Protein AF-A0A8J5MLQ0-F1 (afdb_monomer_lite)

Secondary structure (DSSP, 8-state):
------HHHHHHHHHHH-----HHHHHHHHHHHHHHHHHHHHHTTSS------------HHHHHHHHHHHHHHHHHHHHH-S-HHHHHHHHHHHIIIIIHHHHH-

Structure (mmCIF, N/CA/C/O backbone):
data_AF-A0A8J5MLQ0-F1
#
_entry.id   AF-A0A8J5MLQ0-F1
#
loop_
_atom_site.group_PDB
_atom_site.id
_atom_site.type_symbol
_atom_site.label_atom_id
_atom_site.label_alt_id
_atom_site.label_comp_id
_atom_site.label_asym_id
_atom_site.label_entity_id
_atom_site.label_seq_id
_atom_site.pdbx_PDB_ins_code
_atom_site.Cartn_x
_atom_site.Cartn_y
_atom_site.Cartn_z
_atom_site.occupancy
_atom_site.B_iso_or_equiv
_atom_site.auth_seq_id
_atom_site.auth_comp_id
_atom_site.auth_asym_id
_atom_site.auth_atom_id
_atom_site.pdbx_PDB_model_num
ATOM 1 N N . MET A 1 1 ? 4.184 -37.409 37.330 1.00 55.56 1 MET A N 1
ATOM 2 C CA . MET A 1 1 ? 2.754 -37.696 37.119 1.00 55.56 1 MET A CA 1
ATOM 3 C C . MET A 1 1 ? 2.501 -37.414 35.653 1.00 55.56 1 MET A C 1
ATOM 5 O O . MET A 1 1 ? 2.679 -36.270 35.261 1.00 55.56 1 MET A O 1
ATOM 9 N N . GLY A 1 2 ? 2.289 -38.452 34.845 1.00 59.09 2 GLY A N 1
ATOM 10 C CA . GLY A 1 2 ? 1.929 -38.312 33.432 1.00 59.09 2 GLY A CA 1
ATOM 11 C C . GLY A 1 2 ? 0.427 -38.517 33.307 1.00 59.09 2 GLY A C 1
ATOM 12 O O . GLY A 1 2 ? -0.100 -39.391 33.992 1.00 59.09 2 GLY A O 1
ATOM 13 N N . LEU A 1 3 ? -0.241 -37.674 32.524 1.00 68.38 3 LEU A N 1
ATOM 14 C CA . LEU A 1 3 ? -1.633 -37.889 32.149 1.00 68.38 3 LEU A CA 1
ATOM 15 C C . LEU A 1 3 ? -1.624 -38.990 31.080 1.00 68.38 3 LEU A C 1
ATOM 17 O O . LEU A 1 3 ? -0.968 -38.829 30.051 1.00 68.38 3 LEU A O 1
ATOM 21 N N . GLU A 1 4 ? -2.232 -40.130 31.380 1.00 66.88 4 GLU A N 1
ATOM 22 C CA . GLU A 1 4 ? -2.432 -41.219 30.425 1.00 66.88 4 GLU A CA 1
ATOM 23 C C . GLU A 1 4 ? -3.740 -40.879 29.703 1.00 66.88 4 GLU A C 1
ATOM 25 O O . GLU A 1 4 ? -4.760 -40.752 30.370 1.00 66.88 4 GLU A O 1
ATOM 30 N N . VAL A 1 5 ? -3.654 -40.579 28.404 1.00 67.25 5 VAL A N 1
ATOM 31 C CA . VAL A 1 5 ? -4.789 -40.183 27.553 1.00 67.25 5 VAL A CA 1
ATOM 32 C C . VAL A 1 5 ? -5.192 -41.412 26.750 1.00 67.25 5 VAL A C 1
ATOM 34 O O . VAL A 1 5 ? -4.323 -42.002 26.097 1.00 67.25 5 VAL A O 1
ATOM 37 N N . ASP A 1 6 ? -6.454 -41.815 26.833 1.00 80.50 6 ASP A N 1
ATOM 38 C CA . ASP A 1 6 ? -7.016 -42.919 26.058 1.00 80.50 6 ASP A CA 1
ATOM 39 C C . ASP A 1 6 ? -7.761 -42.432 24.799 1.00 80.50 6 ASP A C 1
ATOM 41 O O . ASP A 1 6 ? -7.878 -41.234 24.541 1.00 80.50 6 ASP A O 1
ATOM 45 N N . ASP A 1 7 ? -8.163 -43.365 23.931 1.00 74.69 7 ASP A N 1
ATOM 46 C CA . ASP A 1 7 ? -8.844 -43.015 22.676 1.00 74.69 7 ASP A CA 1
ATOM 47 C C . ASP A 1 7 ? -10.253 -42.433 22.939 1.00 74.69 7 ASP A C 1
ATOM 49 O O . ASP A 1 7 ? -10.712 -41.603 22.155 1.00 74.69 7 ASP A O 1
ATOM 53 N N . ASP A 1 8 ? -10.895 -42.789 24.062 1.00 76.62 8 ASP A N 1
ATOM 54 C CA . ASP A 1 8 ? -12.198 -42.242 24.469 1.00 76.62 8 ASP A CA 1
ATOM 55 C C . ASP A 1 8 ? -12.054 -40.765 24.902 1.00 76.62 8 ASP A C 1
ATOM 57 O O . ASP A 1 8 ? -12.888 -39.932 24.540 1.00 76.62 8 ASP A O 1
ATOM 61 N N . ASP A 1 9 ? -10.955 -40.403 25.578 1.00 78.12 9 ASP A N 1
ATOM 62 C CA . ASP A 1 9 ? -10.613 -39.013 25.919 1.00 78.12 9 ASP A CA 1
ATOM 63 C C . ASP A 1 9 ? -10.472 -38.138 24.655 1.00 78.12 9 ASP A C 1
ATOM 65 O O . ASP A 1 9 ? -10.809 -36.949 24.651 1.00 78.12 9 ASP A O 1
ATOM 69 N N . VAL A 1 10 ? -9.956 -38.711 23.559 1.00 72.56 10 VAL A N 1
ATOM 70 C CA . VAL A 1 10 ? -9.812 -38.014 22.271 1.00 72.56 10 VAL A CA 1
ATOM 71 C C . VAL A 1 10 ? -11.164 -37.866 21.573 1.00 72.56 10 VAL A C 1
ATOM 73 O O . VAL A 1 10 ? -11.427 -36.814 20.989 1.00 72.56 10 VAL A O 1
ATOM 76 N N . GLU A 1 11 ? -12.027 -38.881 21.633 1.00 75.75 11 GLU A N 1
ATOM 77 C CA . GLU A 1 11 ? -13.373 -38.820 21.056 1.00 75.75 11 GLU A CA 1
ATOM 78 C C . GLU A 1 11 ? -14.258 -37.778 21.763 1.00 75.75 11 GLU A C 1
ATOM 80 O O . GLU A 1 11 ? -14.930 -37.003 21.078 1.00 75.75 11 GLU A O 1
ATOM 85 N N . GLU A 1 12 ? -14.182 -37.659 23.095 1.00 72.69 12 GLU A N 1
ATOM 86 C CA . GLU A 1 12 ? -14.912 -36.630 23.858 1.00 72.69 12 GLU A CA 1
ATOM 87 C C . GLU A 1 12 ? -14.467 -35.205 23.471 1.00 72.69 12 GLU A C 1
ATOM 89 O O . GLU A 1 12 ? -15.299 -34.330 23.216 1.00 72.69 12 GLU A O 1
ATOM 94 N N . LEU A 1 13 ? -13.154 -34.979 23.331 1.00 72.75 13 LEU A N 1
ATOM 95 C CA . LEU A 1 13 ? -12.593 -33.695 22.886 1.00 72.75 13 LEU A CA 1
ATOM 96 C C . LEU A 1 13 ? -13.028 -33.320 21.462 1.00 72.75 13 LEU A C 1
ATOM 98 O O . LEU A 1 13 ? -13.261 -32.146 21.160 1.00 72.75 13 LEU A O 1
ATOM 102 N N . VAL A 1 14 ? -13.118 -34.307 20.568 1.00 67.06 14 VAL A N 1
ATOM 103 C CA . VAL A 1 14 ? -13.557 -34.082 19.188 1.00 67.06 14 VAL A CA 1
ATOM 104 C C . VAL A 1 14 ? -15.050 -33.780 19.149 1.00 67.06 14 VAL A C 1
ATOM 106 O O . VAL A 1 14 ? -15.432 -32.835 18.460 1.00 67.06 14 VAL A O 1
ATOM 109 N N . GLU A 1 15 ? -15.891 -34.497 19.899 1.00 68.25 15 GLU A N 1
ATOM 110 C CA . GLU A 1 15 ? -17.330 -34.207 19.985 1.00 68.25 15 GLU A CA 1
ATOM 111 C C . GLU A 1 15 ? -17.608 -32.813 20.566 1.00 68.25 15 GLU A C 1
ATOM 113 O O . GLU A 1 15 ? -18.428 -32.077 20.009 1.00 68.25 15 GLU A O 1
ATOM 118 N N . GLU A 1 16 ? -16.883 -32.393 21.610 1.00 65.25 16 GLU A N 1
ATOM 119 C CA . GLU A 1 16 ? -17.018 -31.047 22.184 1.00 65.25 16 GLU A CA 1
ATOM 120 C C . GLU A 1 16 ? -16.666 -29.949 21.160 1.00 65.25 16 GLU A C 1
ATOM 122 O O . GLU A 1 16 ? -17.325 -28.907 21.093 1.00 65.25 16 GLU A O 1
ATOM 127 N N . HIS A 1 17 ? -15.678 -30.206 20.295 1.00 62.84 17 HIS A N 1
ATOM 128 C CA . HIS A 1 17 ? -15.213 -29.266 19.272 1.00 62.84 17 HIS A CA 1
ATOM 129 C C . HIS A 1 17 ? -15.887 -29.444 17.893 1.00 62.84 17 HIS A C 1
ATOM 131 O O . HIS A 1 17 ? -15.593 -28.705 16.951 1.00 62.84 17 HIS A O 1
ATOM 137 N N . SER A 1 18 ? -16.822 -30.391 17.761 1.00 62.94 18 SER A N 1
ATOM 138 C CA . SER A 1 18 ? -17.569 -30.676 16.522 1.00 62.94 18 SER A CA 1
ATOM 139 C C . SER A 1 18 ? -18.691 -29.675 16.241 1.00 62.94 18 SER A C 1
ATOM 141 O O . SER A 1 18 ? -19.452 -29.832 15.285 1.00 62.94 18 SER A O 1
ATOM 143 N N . LYS A 1 19 ? -18.849 -28.655 17.090 1.00 68.06 19 LYS A N 1
ATOM 144 C CA . LYS A 1 19 ? -19.905 -27.659 16.945 1.00 68.06 19 LYS A CA 1
ATOM 145 C C . LYS A 1 19 ? -19.610 -26.743 15.756 1.00 68.06 19 LYS A C 1
ATOM 147 O O . LYS A 1 19 ? -18.937 -25.724 15.879 1.00 68.06 19 LYS A O 1
ATOM 152 N N . GLU A 1 20 ? -20.141 -27.110 14.596 1.00 62.25 20 GLU A N 1
ATOM 153 C CA . GLU A 1 20 ? -20.134 -26.269 13.404 1.00 62.25 20 GLU A CA 1
ATOM 154 C C . GLU A 1 20 ? -21.077 -25.077 13.619 1.00 62.25 20 GLU A C 1
ATOM 156 O O . GLU A 1 20 ? -22.286 -25.243 13.789 1.00 62.25 20 GLU A O 1
ATOM 161 N N . LEU A 1 21 ? -20.521 -23.865 13.642 1.00 59.09 21 LEU A N 1
ATOM 162 C CA . LEU A 1 21 ? -21.315 -22.639 13.689 1.00 59.09 21 LEU A CA 1
ATOM 163 C C . LEU A 1 21 ? -22.090 -22.486 12.380 1.00 59.09 21 LEU A C 1
ATOM 165 O O . LEU A 1 21 ? -21.523 -22.570 11.287 1.00 59.09 21 LEU A O 1
ATOM 169 N N . SER A 1 22 ? -23.390 -22.227 12.489 1.00 65.94 22 SER A N 1
ATOM 170 C CA . SER A 1 22 ? -24.208 -21.911 11.322 1.00 65.94 22 SER A CA 1
ATOM 171 C C . SER A 1 22 ? -23.771 -20.577 10.701 1.00 65.94 22 SER A C 1
ATOM 173 O O . SER A 1 22 ? -23.169 -19.720 11.351 1.00 65.94 22 SER A O 1
ATOM 175 N N . THR A 1 23 ? -24.081 -20.359 9.420 1.00 64.25 23 THR A N 1
ATOM 176 C CA . THR A 1 23 ? -23.683 -19.128 8.712 1.00 64.25 23 THR A CA 1
ATOM 177 C C . THR A 1 23 ? -24.239 -17.849 9.342 1.00 64.25 23 THR A C 1
ATOM 179 O O . THR A 1 23 ? -23.663 -16.784 9.150 1.00 64.25 23 THR A O 1
ATOM 182 N N . GLU A 1 24 ? -25.345 -17.936 10.083 1.00 67.94 24 GLU A N 1
ATOM 183 C CA . GLU A 1 24 ? -25.925 -16.806 10.819 1.00 67.94 24 GLU A CA 1
ATOM 184 C C . GLU A 1 24 ? -25.170 -16.534 12.127 1.00 67.94 24 GLU A C 1
ATOM 186 O O . GLU A 1 24 ? -24.823 -15.384 12.390 1.00 67.94 24 GLU A O 1
ATOM 191 N N . GLU A 1 25 ? -24.795 -17.572 12.879 1.00 69.06 25 GLU A N 1
ATOM 192 C CA . GLU A 1 25 ? -23.979 -17.430 14.096 1.00 69.06 25 GLU A CA 1
ATOM 193 C C . GLU A 1 25 ? -22.565 -16.914 13.785 1.00 69.06 25 GLU A C 1
ATOM 195 O O . GLU A 1 25 ? -22.024 -16.109 14.537 1.00 69.06 25 GLU A O 1
ATOM 200 N N . LEU A 1 26 ? -21.982 -17.299 12.643 1.00 69.00 26 LEU A N 1
ATOM 201 C CA . LEU A 1 26 ? -20.710 -16.741 12.159 1.00 69.00 26 LEU A CA 1
ATOM 202 C C . LEU A 1 26 ? -20.801 -15.242 11.854 1.00 69.00 26 LEU A C 1
ATOM 204 O O . LEU A 1 26 ? -19.851 -14.500 12.098 1.00 69.00 26 LEU A O 1
ATOM 208 N N . LEU A 1 27 ? -21.931 -14.784 11.310 1.00 70.19 27 LEU A N 1
ATOM 209 C CA . LEU A 1 27 ? -22.145 -13.366 11.024 1.00 70.19 27 LEU A CA 1
ATOM 210 C C . LEU A 1 27 ? -22.348 -12.558 12.306 1.00 70.19 27 LEU A C 1
ATOM 212 O O . LEU A 1 27 ? -21.866 -11.426 12.389 1.00 70.19 27 LEU A O 1
ATOM 216 N N . GLU A 1 28 ? -23.028 -13.131 13.298 1.00 75.50 28 GLU A N 1
ATOM 217 C CA . GLU A 1 28 ? -23.184 -12.521 14.618 1.00 75.50 28 GLU A CA 1
ATOM 218 C C . GLU A 1 28 ? -21.853 -12.455 15.371 1.00 75.50 28 GLU A C 1
ATOM 220 O O . GLU A 1 28 ? -21.503 -11.375 15.841 1.00 75.50 28 GLU A O 1
ATOM 225 N N . LEU A 1 29 ? -21.053 -13.527 15.368 1.00 73.62 29 LEU A N 1
ATOM 226 C CA . LEU A 1 29 ? -19.695 -13.528 15.927 1.00 73.62 29 LEU A CA 1
ATOM 227 C C . LEU A 1 29 ? -18.783 -12.527 15.223 1.00 73.62 29 LEU A C 1
ATOM 229 O O . LEU A 1 29 ? -18.082 -11.771 15.880 1.00 73.62 29 LEU A O 1
ATOM 233 N N . HIS A 1 30 ? -18.823 -12.448 13.892 1.00 68.38 30 HIS A N 1
ATOM 234 C CA . HIS A 1 30 ? -18.043 -11.455 13.152 1.00 68.38 30 HIS A CA 1
ATOM 235 C C . HIS A 1 30 ? -18.492 -10.020 13.469 1.00 68.38 30 HIS A C 1
ATOM 237 O O . HIS A 1 30 ? -17.684 -9.089 13.465 1.00 68.38 30 HIS A O 1
ATOM 243 N N . LYS A 1 31 ? -19.785 -9.806 13.739 1.00 73.19 31 LYS A N 1
ATOM 244 C CA . LYS A 1 31 ? -20.305 -8.506 14.170 1.00 73.19 31 LYS A CA 1
ATOM 245 C C . LYS A 1 31 ? -19.867 -8.181 15.599 1.00 73.19 31 LYS A C 1
ATOM 247 O O . LYS A 1 31 ? -19.452 -7.050 15.833 1.00 73.19 31 LYS A O 1
ATOM 252 N N . GLU A 1 32 ? -19.920 -9.145 16.511 1.00 72.44 32 GLU A N 1
ATOM 253 C CA . GLU A 1 32 ? -19.468 -9.003 17.897 1.00 72.44 32 GLU A CA 1
ATOM 254 C C . GLU A 1 32 ? -17.950 -8.792 17.969 1.00 72.44 32 GLU A C 1
ATOM 256 O O . GLU A 1 32 ? -17.502 -7.878 18.652 1.00 72.44 32 GLU A O 1
ATOM 261 N N . GLU A 1 33 ? -17.150 -9.521 17.188 1.00 65.56 33 GLU A N 1
ATOM 262 C CA . GLU A 1 33 ? -15.701 -9.319 17.058 1.00 65.56 33 GLU A CA 1
ATOM 263 C C . GLU A 1 33 ? -15.389 -7.918 16.508 1.00 65.56 33 GLU A C 1
ATOM 265 O O . GLU A 1 33 ? -14.556 -7.196 17.043 1.00 65.56 33 GLU A O 1
ATOM 270 N N . ASN A 1 34 ? -16.126 -7.455 15.495 1.00 58.31 34 ASN A N 1
ATOM 271 C CA . ASN A 1 34 ? -15.963 -6.088 14.996 1.00 58.31 34 ASN A CA 1
ATOM 272 C C . ASN A 1 34 ? -16.429 -5.014 15.988 1.00 58.31 34 ASN A C 1
ATOM 274 O O . ASN A 1 34 ? -15.884 -3.912 15.987 1.00 58.31 34 ASN A O 1
ATOM 278 N N . GLU A 1 35 ? -17.461 -5.269 16.792 1.00 66.12 35 GLU A N 1
ATOM 279 C CA . GLU A 1 35 ? -17.935 -4.329 17.813 1.00 66.12 35 GLU A CA 1
ATOM 280 C C . GLU A 1 35 ? -16.992 -4.294 19.021 1.00 66.12 35 GLU A C 1
ATOM 282 O O . GLU A 1 35 ? -16.700 -3.210 19.520 1.00 66.12 35 GLU A O 1
ATOM 287 N N . THR A 1 36 ? -16.445 -5.438 19.427 1.00 58.69 36 THR A N 1
ATOM 288 C CA . THR A 1 36 ? -15.439 -5.557 20.492 1.00 58.69 36 THR A CA 1
ATOM 289 C C . THR A 1 36 ? -14.095 -4.972 20.079 1.00 58.69 36 THR A C 1
ATOM 291 O O . THR A 1 36 ? -13.533 -4.217 20.863 1.00 58.69 36 THR A O 1
ATOM 294 N N . LEU A 1 37 ? -13.627 -5.187 18.844 1.00 58.94 37 LEU A N 1
ATOM 295 C CA . LEU A 1 37 ? -12.440 -4.514 18.296 1.00 58.94 37 LEU A CA 1
ATOM 296 C C . LEU A 1 37 ? -12.632 -2.996 18.210 1.00 58.94 37 LEU A C 1
ATOM 298 O O . LEU A 1 37 ? -11.731 -2.226 18.528 1.00 58.94 37 LEU A O 1
ATOM 302 N N . LYS A 1 38 ? -13.824 -2.535 17.813 1.00 55.69 38 LYS A N 1
ATOM 303 C CA . LYS A 1 38 ? -14.144 -1.099 17.834 1.00 55.69 38 LYS A CA 1
ATOM 304 C C . LYS A 1 38 ? -14.149 -0.543 19.252 1.00 55.69 38 LYS A C 1
ATOM 306 O O . LYS A 1 38 ? -13.713 0.584 19.447 1.00 55.69 38 LYS A O 1
ATOM 311 N N . GLN A 1 39 ? -14.632 -1.309 20.226 1.00 54.59 39 GLN A N 1
ATOM 312 C CA . GLN A 1 39 ? -14.652 -0.897 21.626 1.00 54.59 39 GLN A CA 1
ATOM 313 C C . GLN A 1 39 ? -13.260 -0.951 22.273 1.00 54.59 39 GLN A C 1
ATOM 315 O O . GLN A 1 39 ? -12.938 -0.052 23.049 1.00 54.59 39 GLN A O 1
ATOM 320 N N . SER A 1 40 ? -12.411 -1.925 21.926 1.00 51.19 40 SER A N 1
ATOM 321 C CA . SER A 1 40 ? -11.025 -2.007 22.405 1.00 51.19 40 SER A CA 1
ATOM 322 C C . SER A 1 40 ? -10.179 -0.873 21.833 1.00 51.19 40 SER A C 1
ATOM 324 O O . SER A 1 40 ? -9.536 -0.170 22.604 1.00 51.19 40 SER A O 1
ATOM 326 N N . LEU A 1 41 ? -10.309 -0.572 20.535 1.00 50.88 41 LEU A N 1
ATOM 327 C CA . LEU A 1 41 ? -9.672 0.596 19.914 1.00 50.88 41 LEU A CA 1
ATOM 328 C C . LEU A 1 41 ? -10.086 1.918 20.580 1.00 50.88 41 LEU A C 1
ATOM 330 O O . LEU A 1 41 ? -9.276 2.830 20.679 1.00 50.88 41 LEU A O 1
ATOM 334 N N . THR A 1 42 ? -11.320 2.026 21.087 1.00 50.84 42 THR A N 1
ATOM 335 C CA . THR A 1 42 ? -11.759 3.215 21.842 1.00 50.84 42 THR A CA 1
ATOM 336 C C . THR A 1 42 ? -11.379 3.203 23.325 1.00 50.84 42 THR A C 1
ATOM 338 O O . THR A 1 42 ? -11.404 4.254 23.959 1.00 50.84 42 THR A O 1
ATOM 341 N N . SER A 1 43 ? -11.063 2.040 23.904 1.00 43.62 43 SER A N 1
ATOM 342 C CA . SER A 1 43 ? -10.758 1.899 25.336 1.00 43.62 43 SER A CA 1
ATOM 343 C C . SER A 1 43 ? -9.257 1.873 25.629 1.00 43.62 43 SER A C 1
ATOM 345 O O . SER A 1 43 ? -8.862 2.237 26.735 1.00 43.62 43 SER A O 1
ATOM 347 N N . GLU A 1 44 ? -8.424 1.486 24.663 1.00 44.28 44 GLU A N 1
ATOM 348 C CA . GLU A 1 44 ? -6.959 1.549 24.759 1.00 44.28 44 GLU A CA 1
ATOM 349 C C . GLU A 1 44 ? -6.414 2.971 24.513 1.00 44.28 44 GLU A C 1
ATOM 351 O O . GLU A 1 44 ? -5.249 3.238 24.780 1.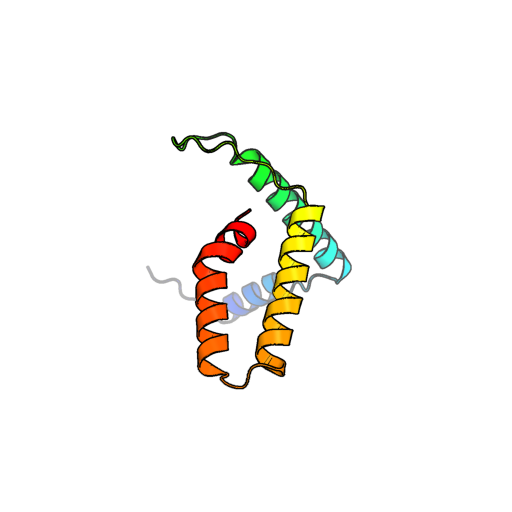00 44.28 44 GLU A O 1
ATOM 356 N N . GLU A 1 45 ? -7.263 3.934 24.124 1.00 45.88 45 GLU A N 1
ATOM 357 C CA . GLU A 1 45 ? -6.906 5.365 24.050 1.00 45.88 45 GLU A CA 1
ATOM 358 C C . GLU A 1 45 ? -6.775 6.029 25.445 1.00 45.88 45 GLU A C 1
ATOM 360 O O . GLU A 1 45 ? -6.380 7.186 25.570 1.00 45.88 45 GLU A O 1
ATOM 365 N N . SER A 1 46 ? -7.078 5.317 26.537 1.00 43.94 46 SER A N 1
ATOM 366 C CA . SER A 1 46 ? -6.968 5.836 27.911 1.00 43.94 46 SER A CA 1
ATOM 367 C C . SER A 1 46 ? -5.929 5.077 28.736 1.00 43.94 46 SER A C 1
ATOM 369 O O . SER A 1 46 ? -6.271 4.406 29.706 1.00 43.94 46 SER A O 1
ATOM 371 N N . GLY A 1 47 ? -4.649 5.196 28.382 1.00 40.34 47 GLY A N 1
ATOM 372 C CA . GLY A 1 47 ? -3.584 4.646 29.219 1.00 40.34 47 GLY A CA 1
ATOM 373 C C . GLY A 1 47 ? -2.190 4.760 28.628 1.00 40.34 47 GLY A C 1
ATOM 374 O O . GLY A 1 47 ? -1.701 3.799 28.062 1.00 40.34 47 GLY A O 1
ATOM 375 N N . GLU A 1 48 ? -1.573 5.924 28.842 1.00 45.09 48 GLU A N 1
ATOM 376 C CA . GLU A 1 48 ? -0.124 6.092 29.024 1.00 45.09 48 GLU A CA 1
ATOM 377 C C . GLU A 1 48 ? 0.783 5.525 27.919 1.00 45.09 48 GLU A C 1
ATOM 379 O O . GLU A 1 48 ? 1.363 4.460 28.069 1.00 45.09 48 GLU A O 1
ATOM 384 N N . ASP A 1 49 ? 1.032 6.328 26.883 1.00 37.44 49 ASP A N 1
ATOM 385 C CA . ASP A 1 49 ? 2.403 6.484 26.398 1.00 37.44 49 ASP A CA 1
ATOM 386 C C . ASP A 1 49 ? 2.648 7.934 25.972 1.00 37.44 49 ASP A C 1
ATOM 388 O O . ASP A 1 49 ? 1.899 8.567 25.225 1.00 37.44 49 ASP A O 1
ATOM 392 N N . GLU A 1 50 ? 3.687 8.486 26.580 1.00 45.06 50 GLU A N 1
ATOM 393 C CA . GLU A 1 50 ? 4.158 9.847 26.444 1.00 45.06 50 GLU A CA 1
ATOM 394 C C . GLU A 1 50 ? 4.808 10.025 25.071 1.00 45.06 50 GLU A C 1
ATOM 396 O O . GLU A 1 50 ? 5.987 9.751 24.922 1.00 45.06 50 GLU A O 1
ATOM 401 N N . ASP A 1 51 ? 4.076 10.522 24.076 1.00 39.62 51 ASP A N 1
ATOM 402 C CA . ASP A 1 51 ? 4.657 11.414 23.074 1.00 39.62 51 ASP A CA 1
ATOM 403 C C . ASP A 1 51 ? 3.568 12.165 22.306 1.00 39.62 51 ASP A C 1
ATOM 405 O O . ASP A 1 51 ? 2.562 11.636 21.842 1.00 39.62 51 ASP A O 1
ATOM 409 N N . LYS A 1 52 ? 3.768 13.474 22.221 1.00 46.22 52 LYS A N 1
ATOM 410 C CA . LYS A 1 52 ? 2.887 14.413 21.541 1.00 46.22 52 LYS A CA 1
ATOM 411 C C . LYS A 1 52 ? 2.925 14.171 20.035 1.00 46.22 52 LYS A C 1
ATOM 413 O O . LYS A 1 52 ? 3.791 14.730 19.372 1.00 46.22 52 LYS A O 1
ATOM 418 N N . GLU A 1 53 ? 1.920 13.519 19.481 1.00 44.81 53 GLU A N 1
ATOM 419 C CA . GLU A 1 53 ? 1.428 13.900 18.161 1.00 44.81 53 GLU A CA 1
ATOM 420 C C . GLU A 1 53 ? -0.087 13.989 18.244 1.00 44.81 53 GLU A C 1
ATOM 422 O O . GLU A 1 53 ? -0.769 13.043 18.621 1.00 44.81 53 GLU A O 1
ATOM 427 N N . GLU A 1 54 ? -0.608 15.182 17.966 1.00 41.97 54 GLU A N 1
ATOM 428 C CA . GLU A 1 54 ? -2.024 15.394 17.709 1.00 41.97 54 GLU A CA 1
ATOM 429 C C . GLU A 1 54 ? -2.474 14.312 16.724 1.00 41.97 54 GLU A C 1
ATOM 431 O O . GLU A 1 54 ? -2.086 14.351 15.554 1.00 41.97 54 GLU A O 1
ATOM 436 N N . SER A 1 55 ? -3.244 13.323 17.187 1.00 53.69 55 SER A N 1
ATOM 437 C CA . SER A 1 55 ? -3.863 12.347 16.305 1.00 53.69 55 SER A CA 1
ATOM 438 C C . SER A 1 55 ? -4.835 13.126 15.429 1.00 53.69 55 SER A C 1
ATOM 440 O O . SER A 1 55 ? -5.967 13.445 15.792 1.00 53.69 55 SER A O 1
ATOM 442 N N . HIS A 1 56 ? -4.346 13.547 14.266 1.00 61.06 56 HIS A N 1
ATOM 443 C CA . HIS A 1 56 ? -5.178 14.109 13.227 1.00 61.06 56 HIS A CA 1
ATOM 444 C C . HIS A 1 56 ? -6.060 12.950 12.776 1.00 61.06 56 HIS A C 1
ATOM 446 O O . HIS A 1 56 ? -5.640 12.145 11.951 1.00 61.06 56 HIS A O 1
ATOM 452 N N . ILE A 1 57 ? -7.233 12.799 13.400 1.00 74.56 57 ILE A N 1
ATOM 453 C CA . ILE A 1 57 ? -8.186 11.745 13.061 1.00 74.56 57 ILE A CA 1
ATOM 454 C C . ILE A 1 57 ? -8.494 11.918 11.578 1.00 74.56 57 ILE A C 1
ATOM 456 O O . ILE A 1 57 ? -9.179 12.863 11.176 1.00 74.56 57 ILE A O 1
ATOM 460 N N . ILE A 1 58 ? -7.934 11.033 10.758 1.00 81.81 58 ILE A N 1
ATOM 461 C CA . ILE A 1 58 ? -8.102 11.088 9.314 1.00 81.81 58 ILE A CA 1
ATOM 462 C C . ILE A 1 58 ? -9.553 10.701 9.036 1.00 81.81 58 ILE A C 1
ATOM 464 O O . ILE A 1 58 ? -9.984 9.615 9.438 1.00 81.81 58 ILE A O 1
ATOM 468 N N . PRO A 1 59 ? -10.343 11.542 8.347 1.00 89.38 59 PRO A N 1
ATOM 469 C CA . PRO A 1 59 ? -11.692 11.160 7.972 1.00 89.38 59 PRO A CA 1
ATOM 470 C C . PRO A 1 59 ? -11.669 9.863 7.156 1.00 89.38 59 PRO A C 1
ATOM 472 O O . PRO A 1 59 ? -10.916 9.735 6.193 1.00 89.38 59 PRO A O 1
ATOM 475 N N . ALA A 1 60 ? -12.546 8.908 7.478 1.00 87.00 60 ALA A N 1
ATOM 476 C CA . ALA A 1 60 ? -12.575 7.599 6.810 1.00 87.00 60 ALA A CA 1
ATOM 477 C C . ALA A 1 60 ? -12.736 7.683 5.279 1.00 87.00 60 ALA A C 1
ATOM 479 O O . ALA A 1 60 ? -12.339 6.775 4.550 1.00 87.00 60 ALA A O 1
ATOM 480 N N . LYS A 1 61 ? -13.341 8.767 4.778 1.00 91.12 61 LYS A N 1
ATOM 481 C CA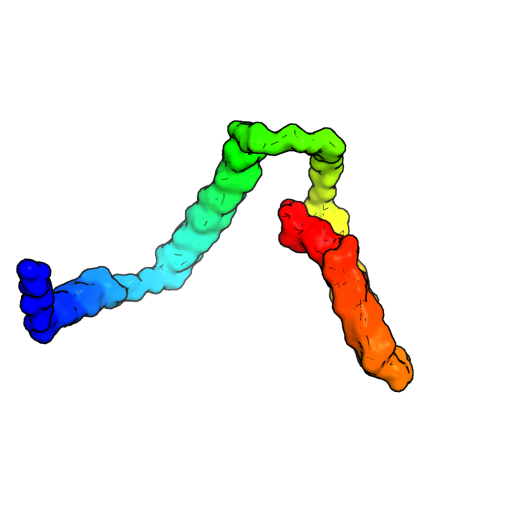 . LYS A 1 61 ? -13.415 9.055 3.344 1.00 91.12 61 LYS A CA 1
ATOM 482 C C . LYS A 1 61 ? -12.025 9.315 2.758 1.00 91.12 61 LYS A C 1
ATOM 484 O O . LYS A 1 61 ? -11.681 8.712 1.749 1.00 91.12 61 LYS A O 1
ATOM 489 N N . ASP A 1 62 ? -11.240 10.159 3.412 1.00 90.69 62 ASP A N 1
ATOM 490 C CA . ASP A 1 62 ? -9.915 10.554 2.942 1.00 90.69 62 ASP A CA 1
ATOM 491 C C . ASP A 1 62 ? -8.950 9.363 3.006 1.00 90.69 62 ASP A C 1
ATOM 493 O O . ASP A 1 62 ? -8.184 9.136 2.073 1.00 90.69 62 ASP A O 1
ATOM 497 N N . LEU A 1 63 ? -9.073 8.514 4.034 1.00 91.69 63 LEU A N 1
ATOM 498 C CA . LEU A 1 63 ? -8.328 7.256 4.127 1.00 91.69 63 LEU A CA 1
ATOM 499 C C . LEU A 1 63 ? -8.650 6.303 2.957 1.00 91.69 63 LEU A C 1
ATOM 501 O O . LEU A 1 63 ? -7.750 5.750 2.322 1.00 91.69 63 LEU A O 1
ATOM 505 N N . LYS A 1 64 ? -9.937 6.141 2.616 1.00 91.56 64 LYS A N 1
ATOM 506 C CA . LYS A 1 64 ? -10.357 5.345 1.448 1.00 91.56 64 LYS A CA 1
ATOM 507 C C . LYS A 1 64 ? -9.815 5.916 0.141 1.00 91.56 64 LYS A C 1
ATOM 509 O O . LYS A 1 64 ? -9.373 5.146 -0.712 1.00 91.56 64 LYS A O 1
ATOM 514 N N . ASP A 1 65 ? -9.838 7.236 -0.008 1.00 94.62 65 ASP A N 1
ATOM 515 C CA . ASP A 1 65 ? -9.325 7.912 -1.197 1.00 94.62 65 ASP A CA 1
ATOM 516 C C . ASP A 1 65 ? -7.808 7.696 -1.345 1.00 94.62 65 ASP A C 1
ATOM 518 O O . ASP A 1 65 ? -7.344 7.413 -2.453 1.00 94.62 65 ASP A O 1
ATOM 522 N N . VAL A 1 66 ? -7.044 7.725 -0.243 1.00 93.81 66 VAL A N 1
ATOM 523 C CA . VAL A 1 66 ? -5.604 7.397 -0.226 1.00 93.81 66 VAL A CA 1
ATOM 524 C C . VAL A 1 66 ? -5.353 5.973 -0.726 1.00 93.81 66 VAL A C 1
ATOM 526 O O . VAL A 1 66 ? -4.587 5.787 -1.676 1.00 93.81 66 VAL A O 1
ATOM 529 N N . PHE A 1 67 ? -6.034 4.968 -0.165 1.00 93.44 67 PHE A N 1
ATOM 530 C CA . PHE A 1 67 ? -5.867 3.575 -0.599 1.00 93.44 67 PHE A CA 1
ATOM 531 C C . PHE A 1 67 ? -6.270 3.359 -2.058 1.00 93.44 67 PHE A C 1
ATOM 533 O O . PHE A 1 67 ? -5.581 2.654 -2.801 1.00 93.44 67 PHE A O 1
ATOM 540 N N . PHE A 1 68 ? -7.362 3.987 -2.491 1.00 94.56 68 PHE A N 1
ATOM 541 C CA . PHE A 1 68 ? -7.823 3.894 -3.870 1.00 94.56 68 PHE A CA 1
ATOM 542 C C . PHE A 1 68 ? -6.822 4.513 -4.852 1.00 94.56 68 PHE A C 1
ATOM 544 O O . PHE A 1 68 ? -6.478 3.895 -5.863 1.00 94.56 68 PHE A O 1
ATOM 551 N N . CYS A 1 69 ? -6.325 5.717 -4.552 1.00 95.31 69 CYS A N 1
ATOM 552 C CA . CYS A 1 69 ? -5.347 6.402 -5.392 1.00 95.31 69 CYS A CA 1
ATOM 553 C C . CYS A 1 69 ? -4.045 5.610 -5.485 1.00 95.31 69 CYS A C 1
ATOM 555 O O . CYS A 1 69 ? -3.523 5.436 -6.588 1.00 95.31 69 CYS A O 1
ATOM 557 N N . TRP A 1 70 ? -3.560 5.086 -4.356 1.00 96.88 70 TRP A N 1
ATOM 558 C CA . TRP A 1 70 ? -2.357 4.264 -4.332 1.00 96.88 70 TRP A CA 1
ATOM 559 C C . TRP A 1 70 ? -2.516 2.989 -5.161 1.00 96.88 70 TRP A C 1
ATOM 561 O O . TRP A 1 70 ? -1.698 2.734 -6.040 1.00 96.88 70 TRP A O 1
ATOM 571 N N . SER A 1 71 ? -3.609 2.242 -4.972 1.00 94.50 71 SER A N 1
ATOM 572 C CA . SER A 1 71 ? -3.867 1.009 -5.728 1.00 94.50 71 SER A CA 1
ATOM 573 C C . SER A 1 71 ? -3.953 1.248 -7.237 1.00 94.50 71 SER A C 1
ATOM 575 O O . SER A 1 71 ? -3.477 0.443 -8.038 1.00 94.50 71 SER A O 1
ATOM 577 N N . LYS A 1 72 ? -4.554 2.368 -7.649 1.00 97.25 72 LYS A N 1
ATOM 578 C CA . LYS A 1 72 ? -4.614 2.743 -9.063 1.00 97.25 72 LYS A CA 1
ATOM 579 C C . LYS A 1 72 ? -3.230 3.102 -9.605 1.00 97.25 72 LYS A C 1
ATOM 581 O O . LYS A 1 72 ? -2.898 2.701 -10.717 1.00 97.25 72 LYS A O 1
ATOM 586 N N . LEU A 1 73 ? -2.449 3.870 -8.849 1.00 95.88 73 LEU A N 1
ATOM 587 C CA . LEU A 1 73 ? -1.119 4.309 -9.261 1.00 95.88 73 LEU A CA 1
ATOM 588 C C . LEU A 1 73 ? -0.142 3.135 -9.370 1.00 95.88 73 LEU A C 1
ATOM 590 O O . LEU A 1 73 ? 0.570 3.053 -10.367 1.00 95.88 73 LEU A O 1
ATOM 594 N N . SER A 1 74 ? -0.135 2.228 -8.390 1.00 94.00 74 SER A N 1
ATOM 595 C CA . SER A 1 74 ? 0.760 1.067 -8.384 1.00 94.00 74 SER A CA 1
ATOM 596 C C . SER A 1 74 ? 0.508 0.173 -9.600 1.00 94.00 74 SER A C 1
ATOM 598 O O . SER A 1 74 ? 1.444 -0.133 -10.330 1.00 94.00 74 SER A O 1
ATOM 600 N N . LYS A 1 75 ? -0.763 -0.125 -9.906 1.00 95.25 75 LYS A N 1
ATOM 601 C CA . LYS A 1 75 ? -1.144 -0.899 -11.099 1.00 95.25 75 LYS A CA 1
ATOM 602 C C . LYS A 1 75 ? -0.730 -0.222 -12.402 1.00 95.25 75 LYS A C 1
ATOM 604 O O . LYS A 1 75 ? -0.174 -0.863 -13.280 1.00 95.25 75 LYS A O 1
ATOM 609 N N . LEU A 1 76 ? -0.957 1.088 -12.526 1.00 95.81 76 LEU A N 1
ATOM 610 C CA . LEU A 1 76 ? -0.523 1.831 -13.714 1.00 95.81 76 LEU A CA 1
ATOM 611 C C . LEU A 1 76 ? 1.003 1.799 -13.884 1.00 95.81 76 LEU A C 1
ATOM 613 O O . LEU A 1 76 ? 1.490 1.743 -15.010 1.00 95.81 76 LEU A O 1
ATOM 617 N N . ALA A 1 77 ? 1.758 1.856 -12.788 1.00 94.94 77 ALA A N 1
ATOM 618 C CA . ALA A 1 77 ? 3.210 1.754 -12.845 1.00 94.94 77 ALA A CA 1
ATOM 619 C C . ALA A 1 77 ? 3.651 0.355 -13.303 1.00 94.94 77 ALA A C 1
ATOM 621 O O . ALA A 1 77 ? 4.507 0.256 -14.177 1.00 94.94 77 ALA A O 1
ATOM 622 N N . GLU A 1 78 ? 3.038 -0.704 -12.772 1.00 94.62 78 GLU A N 1
ATOM 623 C CA . GLU A 1 78 ? 3.306 -2.095 -13.164 1.00 94.62 78 GLU A CA 1
ATOM 624 C C . GLU A 1 78 ? 2.965 -2.366 -14.640 1.00 94.62 78 GLU A C 1
ATOM 626 O O . GLU A 1 78 ? 3.752 -2.996 -15.344 1.00 94.62 78 GLU A O 1
ATOM 631 N N . ASP A 1 79 ? 1.835 -1.847 -15.129 1.00 95.69 79 ASP A N 1
ATOM 632 C CA . ASP A 1 79 ? 1.339 -2.114 -16.485 1.00 95.69 79 ASP A CA 1
ATOM 633 C C . ASP A 1 79 ? 2.125 -1.375 -17.584 1.00 95.69 79 ASP A C 1
ATOM 635 O O . ASP A 1 79 ? 2.257 -1.876 -18.704 1.00 95.69 79 ASP A O 1
ATOM 639 N N . TYR A 1 80 ? 2.604 -0.157 -17.303 1.00 96.69 80 TYR A N 1
ATOM 640 C CA . TYR A 1 80 ? 3.101 0.753 -18.345 1.00 96.69 80 TYR A CA 1
ATOM 641 C C . TYR A 1 80 ? 4.576 1.139 -18.218 1.00 96.69 80 TYR A C 1
ATOM 643 O O . TYR A 1 80 ? 5.139 1.676 -19.178 1.00 96.69 80 TYR A O 1
ATOM 651 N N . HIS A 1 81 ? 5.223 0.917 -17.071 1.00 96.06 81 HIS A N 1
ATOM 652 C CA . HIS A 1 81 ? 6.623 1.295 -16.917 1.00 96.06 81 HIS A CA 1
ATOM 653 C C . HIS A 1 81 ? 7.548 0.247 -17.563 1.00 96.06 81 HIS A C 1
ATOM 655 O O . HIS A 1 81 ? 7.404 -0.949 -17.317 1.00 96.06 81 HIS A O 1
ATOM 661 N N . PRO A 1 82 ? 8.544 0.669 -18.360 1.00 96.12 82 PRO A N 1
ATOM 662 C CA . PRO A 1 82 ? 9.407 -0.259 -19.093 1.00 96.12 82 PRO A CA 1
ATOM 663 C C . PRO A 1 82 ? 10.384 -1.043 -18.203 1.00 96.12 82 PRO A C 1
ATOM 665 O O . PRO A 1 82 ? 10.896 -2.076 -18.625 1.00 96.12 82 PRO 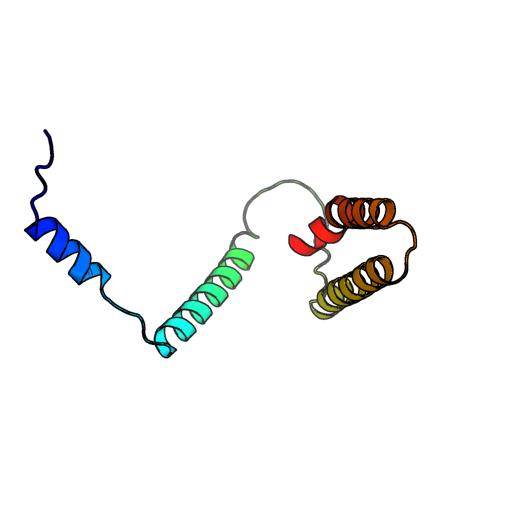A O 1
ATOM 668 N N . ASP A 1 83 ? 10.668 -0.553 -16.995 1.00 97.06 83 ASP A N 1
ATOM 669 C CA . ASP A 1 83 ? 11.543 -1.213 -16.023 1.00 97.06 83 ASP A CA 1
ATOM 670 C C . ASP A 1 83 ? 10.742 -1.651 -14.793 1.00 97.06 83 ASP A C 1
ATOM 672 O O . ASP A 1 83 ? 10.452 -0.845 -13.906 1.00 97.06 83 ASP A O 1
ATOM 676 N N . VAL A 1 84 ? 10.400 -2.938 -14.761 1.00 93.81 84 VAL A N 1
ATOM 677 C CA . VAL A 1 84 ? 9.623 -3.567 -13.685 1.00 93.81 84 VAL A CA 1
ATOM 678 C C . VAL A 1 84 ? 10.391 -3.560 -12.360 1.00 93.81 84 VAL A C 1
ATOM 680 O O . VAL A 1 84 ? 9.802 -3.298 -11.317 1.00 93.81 84 VAL A O 1
ATOM 683 N N . GLY A 1 85 ? 11.715 -3.751 -12.381 1.00 95.38 85 GLY A N 1
ATOM 684 C CA . GLY A 1 85 ? 12.515 -3.809 -11.153 1.00 95.38 85 GLY A CA 1
ATOM 685 C C . GLY A 1 85 ? 12.565 -2.465 -10.425 1.00 95.38 85 GLY A C 1
ATOM 686 O O . GLY A 1 85 ? 12.485 -2.405 -9.195 1.00 95.38 85 GLY A O 1
ATOM 687 N N . SER A 1 86 ? 12.641 -1.363 -11.178 1.00 95.31 86 SER A N 1
ATOM 688 C CA . SER A 1 86 ? 12.530 -0.020 -10.599 1.00 95.31 86 SER A CA 1
ATOM 689 C C . SER A 1 86 ? 11.137 0.257 -10.024 1.00 95.31 86 SER A C 1
ATOM 691 O O . SER A 1 86 ? 11.041 0.898 -8.975 1.00 95.31 86 SER A O 1
ATOM 693 N N . VAL A 1 87 ? 10.071 -0.237 -10.667 1.00 97.25 87 VAL A N 1
ATOM 694 C CA . VAL A 1 87 ? 8.689 -0.100 -10.169 1.00 97.25 87 VAL A CA 1
ATOM 695 C C . VAL A 1 87 ? 8.495 -0.862 -8.871 1.00 97.25 87 VAL A C 1
ATOM 697 O O . VAL A 1 87 ? 8.063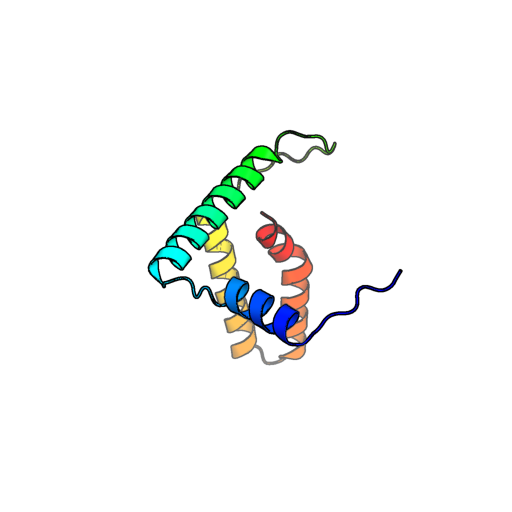 -0.264 -7.891 1.00 97.25 87 VAL A O 1
ATOM 700 N N . GLU A 1 88 ? 8.859 -2.143 -8.831 1.00 96.12 88 GLU A N 1
ATOM 701 C CA . GLU A 1 88 ? 8.728 -2.980 -7.635 1.00 96.12 88 GLU A CA 1
ATOM 702 C C . GLU A 1 88 ? 9.458 -2.355 -6.444 1.00 96.12 88 GLU A C 1
ATOM 704 O O . GLU A 1 88 ? 8.900 -2.227 -5.351 1.00 96.12 88 GLU A O 1
ATOM 709 N N . LYS A 1 89 ? 10.687 -1.872 -6.668 1.00 97.75 89 LYS A N 1
ATOM 710 C CA . LYS A 1 89 ? 11.457 -1.179 -5.633 1.00 97.75 89 LYS A CA 1
ATOM 711 C C . LYS A 1 89 ? 10.764 0.101 -5.167 1.00 97.75 89 LYS A C 1
ATOM 713 O O . LYS A 1 89 ? 10.714 0.354 -3.965 1.00 97.75 89 LYS A O 1
ATOM 718 N N . ALA A 1 90 ? 10.249 0.917 -6.085 1.00 97.12 90 ALA A N 1
ATOM 719 C CA . ALA A 1 90 ? 9.555 2.155 -5.738 1.00 97.12 90 ALA A CA 1
ATOM 720 C C . ALA A 1 90 ? 8.256 1.888 -4.961 1.00 97.12 90 ALA A C 1
ATOM 722 O O . ALA A 1 90 ? 7.991 2.571 -3.972 1.00 97.12 90 ALA A O 1
ATOM 723 N N . ILE A 1 91 ? 7.491 0.870 -5.363 1.00 96.94 91 ILE A N 1
ATOM 724 C CA . ILE A 1 91 ? 6.279 0.421 -4.670 1.00 96.94 91 ILE A CA 1
ATOM 725 C C . ILE A 1 91 ? 6.621 -0.042 -3.255 1.00 96.94 91 ILE A C 1
ATOM 727 O O . ILE A 1 91 ? 5.987 0.417 -2.310 1.00 96.94 91 ILE A O 1
ATOM 731 N N . SER A 1 92 ? 7.647 -0.885 -3.088 1.00 96.88 92 SER A N 1
ATOM 732 C CA . SER A 1 92 ? 8.096 -1.340 -1.765 1.00 96.88 92 SER A CA 1
ATOM 733 C C . SER A 1 92 ? 8.476 -0.162 -0.871 1.00 96.88 92 SER A C 1
ATOM 735 O O . SER A 1 92 ? 7.959 -0.034 0.232 1.00 96.88 92 SER A O 1
ATOM 737 N N . VAL A 1 93 ? 9.315 0.752 -1.370 1.00 97.25 93 VAL A N 1
ATOM 738 C CA . VAL A 1 93 ? 9.761 1.927 -0.606 1.00 97.25 93 VAL A CA 1
ATOM 739 C C . VAL A 1 93 ? 8.581 2.815 -0.213 1.00 97.25 93 VAL A C 1
ATOM 741 O O . VAL A 1 93 ? 8.539 3.314 0.911 1.00 97.25 93 VAL A O 1
ATOM 744 N N . PHE A 1 94 ? 7.617 3.033 -1.106 1.00 96.94 94 PHE A N 1
ATOM 745 C CA . PHE A 1 94 ? 6.439 3.834 -0.785 1.00 96.94 94 PHE A CA 1
ATOM 746 C C . PHE A 1 94 ? 5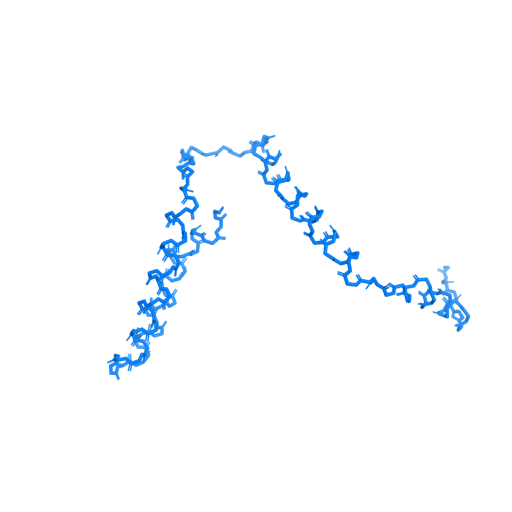.527 3.129 0.227 1.00 96.94 94 PHE A C 1
ATOM 748 O O . PHE A 1 94 ? 5.020 3.772 1.147 1.00 96.94 94 PHE A O 1
ATOM 755 N N . ASN A 1 95 ? 5.361 1.811 0.104 1.00 95.88 95 ASN A N 1
ATOM 756 C CA . ASN A 1 95 ? 4.591 1.025 1.060 1.00 95.88 95 ASN A CA 1
ATOM 757 C C . ASN A 1 95 ? 5.192 1.114 2.465 1.00 95.88 95 ASN A C 1
ATOM 759 O O . ASN A 1 95 ? 4.477 1.445 3.406 1.00 95.88 95 ASN A O 1
ATOM 763 N N . ASP A 1 96 ? 6.502 0.905 2.591 1.00 95.56 96 ASP A N 1
ATOM 764 C CA . ASP A 1 96 ? 7.189 0.863 3.883 1.00 95.56 96 ASP A CA 1
ATOM 765 C C . ASP A 1 96 ? 7.202 2.223 4.594 1.00 95.56 96 ASP A C 1
ATOM 767 O O . ASP A 1 96 ? 7.043 2.286 5.815 1.00 95.56 96 ASP A O 1
ATOM 771 N N . ASN A 1 97 ? 7.377 3.311 3.832 1.00 94.75 97 ASN A N 1
ATOM 772 C CA . ASN A 1 97 ? 7.560 4.654 4.390 1.00 94.75 97 ASN A CA 1
ATOM 773 C C . ASN A 1 97 ? 6.268 5.473 4.496 1.00 94.75 97 ASN A C 1
ATOM 775 O O . ASN A 1 97 ? 6.186 6.347 5.353 1.00 94.75 97 ASN A O 1
ATOM 779 N N . VAL A 1 98 ? 5.287 5.244 3.616 1.00 93.88 98 VAL A N 1
ATOM 780 C CA . VAL A 1 98 ? 4.071 6.071 3.528 1.00 93.88 98 VAL A CA 1
ATOM 781 C C . VAL A 1 98 ? 2.832 5.250 3.852 1.00 93.88 98 VAL A C 1
ATOM 783 O O . VAL A 1 98 ? 2.116 5.573 4.797 1.00 93.88 98 VAL A O 1
ATOM 786 N N . MET A 1 99 ? 2.572 4.169 3.112 1.00 93.62 99 MET A N 1
ATOM 787 C CA . MET A 1 99 ? 1.327 3.405 3.298 1.00 93.62 99 MET A CA 1
ATOM 788 C C . MET A 1 99 ? 1.266 2.686 4.642 1.00 93.62 99 MET A C 1
ATOM 790 O O . MET A 1 99 ? 0.185 2.545 5.201 1.00 93.62 99 MET A O 1
ATOM 794 N N . ASN A 1 100 ? 2.418 2.307 5.194 1.00 92.69 100 ASN A N 1
ATOM 795 C CA . ASN A 1 100 ? 2.529 1.696 6.512 1.00 92.69 100 ASN A CA 1
ATOM 796 C C . ASN A 1 100 ? 1.943 2.571 7.630 1.00 92.69 100 ASN A C 1
ATOM 798 O O . ASN A 1 100 ? 1.396 2.041 8.588 1.00 92.69 100 ASN A O 1
ATOM 802 N N . TYR A 1 101 ? 2.017 3.901 7.507 1.00 91.94 101 TYR A N 1
ATOM 803 C CA . TYR A 1 101 ? 1.342 4.802 8.442 1.00 91.94 101 TYR A CA 1
ATOM 804 C C . TYR A 1 101 ? -0.179 4.648 8.335 1.00 91.94 101 TYR A C 1
ATOM 806 O O . TYR A 1 101 ? -0.837 4.353 9.324 1.00 91.94 101 TYR A O 1
ATOM 814 N N . PHE A 1 102 ? -0.729 4.742 7.121 1.00 90.69 102 PHE A N 1
ATOM 815 C CA . PHE A 1 102 ? -2.172 4.629 6.886 1.00 90.69 102 PHE A CA 1
ATOM 816 C C . PHE A 1 102 ? -2.746 3.239 7.191 1.00 90.69 102 PHE A C 1
ATOM 818 O O . PHE A 1 102 ? -3.937 3.132 7.442 1.00 90.69 102 PHE A O 1
ATOM 825 N N . TRP A 1 103 ? -1.938 2.176 7.160 1.00 84.12 103 TRP A N 1
ATOM 826 C CA . TRP A 1 103 ? -2.365 0.831 7.572 1.00 84.12 103 TRP A CA 1
ATOM 827 C C . TRP A 1 103 ? -2.466 0.645 9.086 1.00 84.12 103 TRP A C 1
ATOM 829 O O . TRP A 1 103 ? -3.096 -0.312 9.526 1.00 84.12 103 TRP A O 1
ATOM 839 N N . LYS A 1 104 ? -1.817 1.512 9.867 1.00 82.06 104 LYS A N 1
ATOM 840 C CA . LYS A 1 104 ? -1.806 1.454 11.334 1.00 82.06 104 LYS A CA 1
ATOM 841 C C . LYS A 1 104 ? -2.849 2.365 11.985 1.00 82.06 10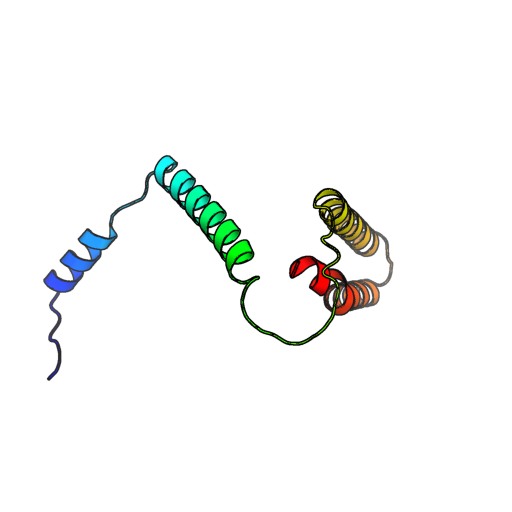4 LYS A C 1
ATOM 843 O O . LYS A 1 104 ? -3.074 2.221 13.181 1.00 82.06 104 LYS A O 1
ATOM 848 N N . VAL A 1 105 ? -3.413 3.301 11.218 1.00 73.62 105 VAL A N 1
ATOM 849 C CA . VAL A 1 105 ? -4.504 4.211 11.617 1.00 73.62 105 VAL A CA 1
ATOM 850 C C . VAL A 1 105 ? -5.846 3.538 11.365 1.00 73.62 105 VAL A C 1
ATOM 852 O O . VAL A 1 105 ? -6.724 3.649 12.245 1.00 73.62 105 VAL A O 1
#

pLDDT: mean 75.9, std 18.49, range [37.44, 97.75]

Organism: Homarus americanus (NCBI:txid6706)

Radius of gyration: 23.66 Å; chains: 1; bounding box: 38×58×56 Å

Sequence (105 aa):
MGLEVDDDDVEELVEEHSKELSTEELLELHKEENETLKQSLTSEESGEDEDKEESHIIPAKDLKDVFFCWSKLSKLAEDYHPDVGSVEKAISVFNDNVMNYFWKV

Foldseek 3Di:
DDDDADPVNVVVVCVVVVDDDDPVSVVVVVVVVVVVVVVCVVVVVPDDDDDDDDCPPPPPVVLVVVVVVLVVVLVCCCVPPPDNVVSVVVNVVCCVPPVVVSVVD